Protein AF-A0A955YSQ5-F1 (afdb_monomer_lite)

Radius of gyration: 12.16 Å; chains: 1; bounding box: 26×23×33 Å

Foldseek 3Di:
DDKDKDWDFQVAACVVCVVVQVVVQWDWFKDGGRTTMIIHVPWAWDDKDWDQPVDPDPCRTHIDTDTD

Structure (mmCIF, N/CA/C/O backbone):
data_AF-A0A955YSQ5-F1
#
_entry.id   AF-A0A955YSQ5-F1
#
loop_
_atom_site.group_PDB
_atom_site.id
_atom_site.type_symbol
_atom_site.label_atom_id
_atom_site.label_alt_id
_atom_site.label_comp_id
_atom_site.label_asym_id
_atom_site.label_entity_id
_atom_site.label_seq_id
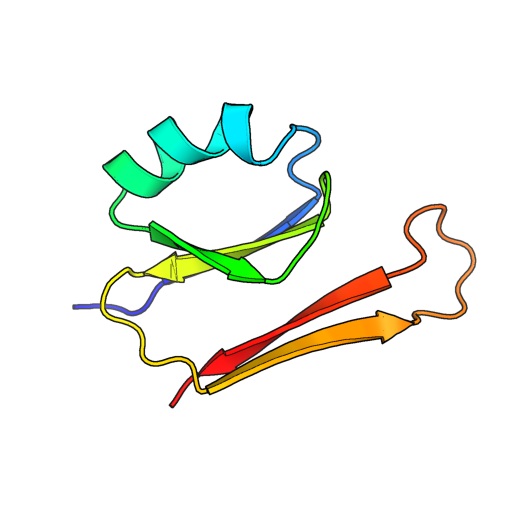_atom_site.pdbx_PDB_ins_code
_atom_site.Cartn_x
_atom_site.Cartn_y
_atom_site.Cartn_z
_atom_site.occupancy
_atom_site.B_iso_or_equiv
_atom_site.auth_seq_id
_atom_site.auth_comp_id
_atom_site.auth_asym_id
_atom_site.auth_atom_id
_atom_site.pdbx_PDB_model_num
ATOM 1 N N . GLY A 1 1 ? -16.472 3.639 11.780 1.00 63.75 1 GLY A N 1
ATOM 2 C CA . GLY A 1 1 ? -15.589 4.430 10.902 1.00 63.75 1 GLY A CA 1
ATOM 3 C C . GLY A 1 1 ? -15.775 3.945 9.484 1.00 63.75 1 GLY A C 1
ATOM 4 O O . GLY A 1 1 ? -16.349 2.878 9.314 1.00 63.75 1 GLY A O 1
ATOM 5 N N . HIS A 1 2 ? -15.354 4.722 8.492 1.00 77.44 2 HIS A N 1
ATOM 6 C CA . HIS A 1 2 ? -15.267 4.229 7.117 1.00 77.44 2 HIS A CA 1
ATOM 7 C C . HIS A 1 2 ? -13.906 3.567 6.917 1.00 77.44 2 HIS A C 1
ATOM 9 O O . HIS A 1 2 ? -12.905 4.104 7.389 1.00 77.44 2 HIS A O 1
ATOM 15 N N . GLU A 1 3 ? -13.879 2.429 6.233 1.00 88.38 3 GLU A N 1
ATOM 16 C CA . GLU A 1 3 ? -12.632 1.802 5.800 1.00 88.38 3 GLU A CA 1
ATOM 17 C C . GLU A 1 3 ? -12.089 2.547 4.586 1.00 88.38 3 GLU A C 1
ATOM 19 O O . GLU A 1 3 ? -12.830 2.882 3.656 1.00 88.38 3 GLU A O 1
ATOM 24 N N . VAL A 1 4 ? -10.792 2.836 4.615 1.00 93.31 4 VAL A N 1
ATOM 25 C CA . VAL A 1 4 ? -10.093 3.536 3.539 1.00 93.31 4 VAL A CA 1
ATOM 26 C C . VAL A 1 4 ? -8.984 2.633 3.040 1.00 93.31 4 VAL A C 1
ATOM 28 O O . VAL A 1 4 ? -8.223 2.090 3.835 1.00 93.31 4 VAL A O 1
ATOM 31 N N . VAL A 1 5 ? -8.885 2.498 1.721 1.00 95.38 5 VAL A N 1
ATOM 32 C CA . VAL A 1 5 ? -7.779 1.816 1.052 1.00 95.38 5 VAL A CA 1
ATOM 33 C C . VAL A 1 5 ? -7.166 2.788 0.056 1.00 95.38 5 VAL A C 1
ATOM 35 O O . VAL A 1 5 ? -7.869 3.326 -0.800 1.00 95.38 5 VAL A O 1
ATOM 38 N N . LEU A 1 6 ? -5.859 3.003 0.161 1.00 95.81 6 LEU A N 1
ATOM 39 C CA . LEU A 1 6 ? -5.061 3.711 -0.831 1.00 95.81 6 LEU A CA 1
ATOM 40 C C . LEU A 1 6 ? -4.140 2.705 -1.510 1.00 95.81 6 LEU A C 1
ATOM 42 O O . LEU A 1 6 ? -3.389 2.000 -0.845 1.00 95.81 6 LEU A O 1
ATOM 46 N N . THR A 1 7 ? -4.186 2.645 -2.833 1.00 94.50 7 THR A N 1
ATOM 47 C CA . THR A 1 7 ? -3.330 1.767 -3.633 1.00 94.50 7 THR A CA 1
ATOM 48 C C . THR A 1 7 ? -2.779 2.536 -4.820 1.00 94.50 7 THR A C 1
ATOM 50 O O . THR A 1 7 ? -3.494 3.339 -5.425 1.00 94.50 7 THR A O 1
ATOM 53 N N . GLY A 1 8 ? -1.509 2.306 -5.142 1.00 93.00 8 GLY A N 1
ATOM 54 C CA . GLY A 1 8 ? -0.886 2.882 -6.325 1.00 93.00 8 GLY A CA 1
ATOM 55 C C . GLY A 1 8 ? 0.629 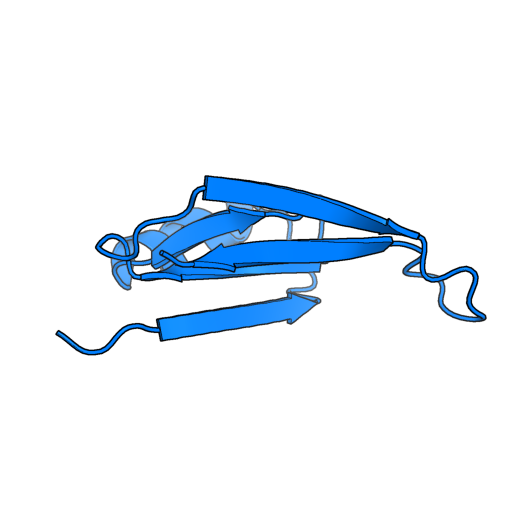2.981 -6.224 1.00 93.00 8 GLY A C 1
ATOM 56 O O . GLY A 1 8 ? 1.245 2.424 -5.315 1.00 93.00 8 GLY A O 1
ATOM 57 N N . ASP A 1 9 ? 1.184 3.726 -7.176 1.00 94.00 9 ASP A N 1
ATOM 58 C CA . ASP A 1 9 ? 2.579 4.151 -7.219 1.00 94.00 9 ASP A CA 1
ATOM 59 C C . ASP A 1 9 ? 2.725 5.513 -6.519 1.00 94.00 9 ASP A C 1
ATOM 61 O O . ASP A 1 9 ? 2.219 6.537 -6.987 1.00 94.00 9 ASP A O 1
ATOM 65 N N . PHE A 1 10 ? 3.415 5.520 -5.383 1.00 95.06 10 PHE A N 1
ATOM 66 C CA . PHE A 1 10 ? 3.639 6.699 -4.550 1.00 95.06 10 PHE A CA 1
ATOM 67 C C . PHE A 1 10 ? 4.888 7.491 -4.958 1.00 95.06 10 PHE A C 1
ATOM 69 O O . PHE A 1 10 ? 5.080 8.596 -4.455 1.00 95.06 10 PHE A O 1
ATOM 76 N N . ASN A 1 11 ? 5.731 6.956 -5.853 1.00 95.19 11 ASN A N 1
ATOM 77 C CA . ASN A 1 11 ? 7.012 7.539 -6.280 1.00 95.19 11 ASN A CA 1
ATOM 78 C C . ASN A 1 11 ? 7.962 7.949 -5.128 1.00 95.19 11 ASN A C 1
ATOM 80 O O . ASN A 1 11 ? 8.858 8.772 -5.319 1.00 95.19 11 ASN A O 1
ATOM 84 N N . LEU A 1 12 ? 7.770 7.375 -3.938 1.00 94.50 12 LEU A N 1
ATOM 85 C CA . LEU A 1 12 ? 8.506 7.660 -2.705 1.00 94.50 12 LEU A CA 1
ATOM 86 C C . LEU A 1 12 ? 8.822 6.354 -1.978 1.00 94.50 12 LEU A C 1
ATOM 88 O O . LEU A 1 12 ? 8.050 5.395 -2.072 1.00 94.50 12 LEU A O 1
ATOM 92 N N . ASP A 1 13 ? 9.930 6.324 -1.235 1.00 92.75 13 ASP A N 1
ATOM 93 C CA . ASP A 1 13 ? 10.238 5.193 -0.360 1.00 92.75 13 ASP A CA 1
ATOM 94 C C . ASP A 1 13 ? 9.166 5.067 0.744 1.00 92.75 13 ASP A C 1
ATOM 96 O O . ASP A 1 13 ? 8.670 6.090 1.239 1.00 92.75 13 ASP A O 1
ATOM 100 N N . PRO A 1 14 ? 8.811 3.844 1.186 1.00 91.56 14 PRO A N 1
ATOM 101 C CA . PRO A 1 14 ? 7.824 3.654 2.243 1.00 91.56 14 PRO A CA 1
ATOM 102 C C . PRO A 1 14 ? 8.135 4.464 3.506 1.00 91.56 14 PRO A C 1
ATOM 104 O O . PRO A 1 14 ? 7.219 4.998 4.123 1.00 91.56 14 PRO A O 1
ATOM 107 N N . ASN A 1 15 ? 9.412 4.622 3.868 1.00 94.50 15 ASN A N 1
ATOM 108 C CA . ASN A 1 15 ? 9.810 5.366 5.064 1.00 94.50 15 ASN A CA 1
ATOM 109 C C . ASN A 1 15 ? 9.647 6.886 4.911 1.00 94.50 15 ASN A C 1
ATOM 111 O O . ASN A 1 15 ? 9.543 7.591 5.914 1.00 94.50 15 ASN A O 1
ATOM 115 N N . GLU A 1 16 ? 9.633 7.404 3.680 1.00 96.50 16 GLU A N 1
ATOM 116 C CA . GLU A 1 16 ? 9.404 8.827 3.412 1.00 96.50 16 GLU A CA 1
ATOM 117 C C . GLU A 1 16 ? 7.921 9.181 3.532 1.00 96.50 16 GLU A C 1
ATOM 119 O O . GLU A 1 16 ? 7.570 10.239 4.056 1.00 96.50 16 GLU A O 1
ATOM 124 N N . VAL A 1 17 ? 7.041 8.291 3.063 1.00 95.69 17 VAL A N 1
ATOM 125 C CA . VAL A 1 17 ? 5.594 8.533 3.050 1.00 95.69 17 VAL A CA 1
ATOM 126 C C . VAL A 1 17 ? 4.899 8.088 4.344 1.00 95.69 17 VAL A C 1
ATOM 128 O O . VAL A 1 17 ? 3.885 8.684 4.719 1.00 95.69 17 VAL A O 1
ATOM 131 N N . ALA A 1 18 ? 5.460 7.103 5.061 1.00 96.31 18 ALA A N 1
ATOM 132 C CA . ALA A 1 18 ? 4.870 6.523 6.270 1.00 96.31 18 ALA A CA 1
ATOM 133 C C . ALA A 1 18 ? 4.425 7.562 7.310 1.00 96.31 18 ALA A C 1
ATOM 135 O O . ALA A 1 18 ? 3.255 7.514 7.682 1.00 96.31 18 ALA A O 1
ATOM 136 N N . PRO A 1 19 ? 5.238 8.568 7.703 1.00 98.12 19 PRO A N 1
ATOM 137 C CA . PRO A 1 19 ? 4.825 9.515 8.740 1.00 98.12 19 PRO A CA 1
ATOM 138 C C . PRO A 1 19 ? 3.547 10.287 8.389 1.00 98.12 19 PRO A C 1
ATOM 140 O O . PRO A 1 19 ? 2.750 10.598 9.267 1.00 98.12 19 PRO A O 1
ATOM 143 N N . THR A 1 20 ? 3.337 10.589 7.103 1.00 97.31 20 THR A N 1
ATOM 144 C CA . THR A 1 20 ? 2.152 11.332 6.644 1.00 97.31 20 THR A CA 1
ATOM 145 C C . THR A 1 20 ? 0.910 10.444 6.629 1.00 97.31 20 THR A C 1
ATOM 147 O O . THR A 1 20 ? -0.179 10.891 6.979 1.00 97.31 20 THR A O 1
ATOM 150 N N . LEU A 1 21 ? 1.055 9.187 6.204 1.00 97.12 21 LEU A N 1
ATOM 151 C CA . LEU A 1 21 ? -0.070 8.255 6.103 1.00 97.12 21 LEU A CA 1
ATOM 152 C C . LEU A 1 21 ? -0.472 7.705 7.476 1.00 97.12 21 LEU A C 1
ATOM 154 O O . LEU A 1 21 ? -1.663 7.565 7.742 1.00 97.12 21 LEU A O 1
ATOM 158 N N . GLU A 1 22 ? 0.494 7.486 8.364 1.00 97.06 22 GLU A N 1
ATOM 159 C CA . GLU A 1 22 ? 0.256 7.111 9.760 1.00 97.06 22 GLU A CA 1
ATOM 160 C C . GLU A 1 22 ? -0.464 8.226 10.533 1.00 97.06 22 GLU A C 1
ATOM 162 O O . GLU A 1 22 ? -1.444 7.945 11.221 1.00 97.06 22 GLU A O 1
ATOM 167 N N . ASP A 1 23 ? -0.078 9.498 10.355 1.00 97.38 23 ASP A N 1
ATOM 168 C CA . ASP A 1 23 ? -0.802 10.650 10.933 1.00 97.38 23 ASP A CA 1
ATOM 169 C C . ASP A 1 23 ? -2.256 10.741 10.423 1.00 97.38 23 ASP A C 1
ATOM 171 O O . ASP A 1 23 ? -3.164 11.154 11.146 1.00 97.38 23 ASP A O 1
ATOM 175 N N . ALA A 1 24 ? -2.509 10.268 9.197 1.00 95.44 24 ALA A N 1
ATOM 176 C CA . ALA A 1 24 ? -3.846 10.159 8.616 1.00 95.44 24 ALA A CA 1
ATOM 177 C C . ALA A 1 24 ? -4.637 8.911 9.076 1.00 95.44 24 ALA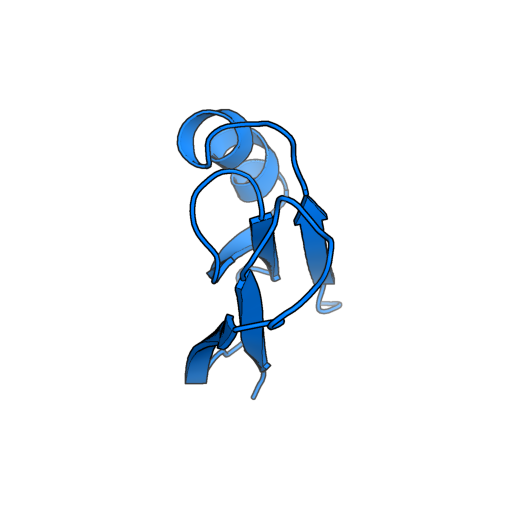 A C 1
ATOM 179 O O . ALA A 1 24 ? -5.754 8.689 8.598 1.00 95.44 24 ALA A O 1
ATOM 180 N N . GLY A 1 25 ? -4.096 8.097 9.990 1.00 96.31 25 GLY A N 1
ATOM 181 C CA . GLY A 1 25 ? -4.746 6.887 10.505 1.00 96.31 25 GLY A CA 1
ATOM 182 C C . GLY A 1 25 ? -4.704 5.701 9.539 1.00 96.31 25 GLY A C 1
ATOM 183 O O . GLY A 1 25 ? -5.619 4.869 9.531 1.00 96.31 25 GLY A O 1
ATOM 184 N N . LEU A 1 26 ? -3.678 5.635 8.689 1.00 96.88 26 LEU A N 1
ATOM 185 C CA . LEU A 1 26 ? -3.436 4.531 7.767 1.00 96.88 26 LEU A CA 1
ATOM 186 C C . LEU A 1 26 ? -2.197 3.738 8.187 1.00 96.88 26 LEU A C 1
ATOM 188 O O . LEU A 1 26 ? -1.261 4.268 8.774 1.00 96.88 26 LEU A O 1
ATOM 192 N N . ARG A 1 27 ? -2.159 2.464 7.812 1.00 95.75 27 ARG A N 1
ATOM 193 C CA . ARG A 1 27 ? -1.001 1.585 7.981 1.00 95.75 27 ARG A CA 1
ATOM 194 C C . ARG A 1 27 ? -0.644 0.912 6.665 1.00 95.75 27 ARG A C 1
ATOM 196 O O . ARG A 1 27 ? -1.529 0.627 5.852 1.00 95.75 27 ARG A O 1
ATOM 203 N N . LEU A 1 28 ? 0.639 0.614 6.473 1.00 95.44 28 LEU A N 1
ATOM 204 C CA . LEU A 1 28 ? 1.092 -0.155 5.318 1.00 95.44 28 LEU A CA 1
ATOM 205 C C . LEU A 1 28 ? 0.538 -1.583 5.415 1.00 95.44 28 LEU A C 1
ATOM 207 O O . LEU A 1 28 ? 0.669 -2.251 6.442 1.00 95.44 28 LEU A O 1
ATOM 211 N N . ALA A 1 29 ? -0.106 -2.041 4.347 1.00 95.50 29 ALA A N 1
ATOM 212 C CA . ALA A 1 29 ? -0.772 -3.340 4.281 1.00 95.50 29 ALA A CA 1
ATOM 213 C C . ALA A 1 29 ? -0.107 -4.297 3.283 1.00 95.50 29 ALA A C 1
ATOM 215 O O . ALA A 1 29 ? -0.211 -5.515 3.422 1.00 95.50 29 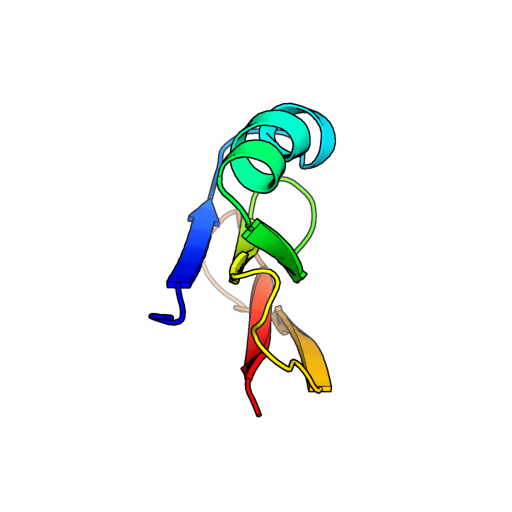ALA A O 1
ATOM 216 N N . GLY A 1 30 ? 0.593 -3.758 2.286 1.00 93.75 30 GLY A N 1
ATOM 217 C CA . GLY A 1 30 ? 1.334 -4.539 1.305 1.00 93.75 30 GLY A CA 1
ATOM 218 C C . GLY A 1 30 ? 2.107 -3.655 0.334 1.00 93.75 30 GLY A C 1
ATOM 219 O O . GLY A 1 30 ? 1.880 -2.447 0.267 1.00 93.75 30 GLY A O 1
ATOM 220 N N . GLY A 1 31 ? 2.998 -4.275 -0.434 1.00 90.56 31 GLY A N 1
ATOM 221 C CA . GLY A 1 31 ? 3.874 -3.583 -1.375 1.00 90.56 31 GLY A CA 1
ATOM 222 C C . GLY A 1 31 ? 5.293 -3.384 -0.884 1.00 90.56 31 GLY A C 1
ATOM 223 O O . GLY A 1 31 ? 5.628 -3.625 0.275 1.00 90.56 31 GLY A O 1
ATOM 224 N N . ASN A 1 32 ? 6.142 -3.009 -1.833 1.00 82.12 32 ASN A N 1
ATOM 225 C CA . ASN A 1 32 ? 7.570 -2.819 -1.653 1.00 82.12 32 ASN A CA 1
ATOM 226 C C . ASN A 1 32 ? 8.051 -1.733 -2.621 1.00 82.12 32 ASN A C 1
ATOM 228 O O . ASN A 1 32 ? 7.599 -1.667 -3.764 1.00 82.12 32 ASN A O 1
ATOM 232 N N . GLY A 1 33 ? 8.998 -0.905 -2.182 1.00 88.44 33 GLY A N 1
ATOM 233 C CA . GLY A 1 33 ? 9.412 0.275 -2.933 1.00 88.44 33 GLY A CA 1
ATOM 234 C C . GLY A 1 33 ? 8.256 1.264 -3.080 1.00 88.44 33 GLY A C 1
ATOM 235 O O . GLY A 1 33 ? 7.621 1.619 -2.094 1.00 88.44 33 GLY A O 1
ATOM 236 N N . ILE A 1 34 ? 7.998 1.707 -4.309 1.00 92.56 34 ILE A N 1
ATOM 237 C CA . ILE A 1 34 ? 7.044 2.790 -4.592 1.00 92.56 34 ILE A CA 1
ATOM 238 C C . ILE A 1 34 ? 5.607 2.302 -4.818 1.00 92.56 34 ILE A C 1
ATOM 240 O O . ILE A 1 34 ? 4.671 3.083 -4.667 1.00 92.56 34 ILE A O 1
ATOM 244 N N . ASP A 1 35 ? 5.418 1.016 -5.122 1.00 93.56 35 ASP A N 1
ATOM 245 C CA . ASP A 1 35 ? 4.101 0.403 -5.301 1.00 93.56 35 ASP A CA 1
ATOM 246 C C . ASP A 1 35 ? 3.597 -0.131 -3.958 1.00 93.56 35 ASP A C 1
ATOM 248 O O . ASP A 1 35 ? 4.148 -1.093 -3.412 1.00 93.56 35 ASP A O 1
ATOM 252 N N . MET A 1 36 ? 2.552 0.489 -3.406 1.00 95.38 36 MET A N 1
ATOM 253 C CA . MET A 1 36 ? 2.094 0.213 -2.041 1.00 95.38 36 MET A CA 1
ATOM 254 C C . MET A 1 36 ? 0.572 0.145 -1.916 1.00 95.38 36 MET A C 1
ATOM 256 O O . MET A 1 36 ? -0.181 0.727 -2.702 1.00 95.38 36 MET A O 1
ATOM 260 N N . ILE A 1 37 ? 0.123 -0.552 -0.872 1.00 96.75 37 ILE A N 1
ATOM 261 C CA . ILE A 1 37 ? -1.247 -0.518 -0.369 1.00 96.75 37 ILE A CA 1
ATOM 262 C C . ILE A 1 37 ? -1.226 -0.061 1.083 1.00 96.75 37 ILE A C 1
ATOM 264 O O . ILE A 1 37 ? -0.591 -0.689 1.931 1.00 96.75 37 ILE A O 1
ATOM 268 N N . TRP A 1 38 ? -1.991 0.982 1.370 1.00 96.75 38 TRP A N 1
ATOM 269 C CA . TRP A 1 38 ? -2.256 1.488 2.708 1.00 96.75 38 TRP A CA 1
ATOM 270 C C . TRP A 1 38 ? -3.728 1.298 3.035 1.00 96.75 38 TRP A C 1
ATOM 272 O O . TRP A 1 38 ? -4.593 1.524 2.189 1.00 96.75 38 TRP A O 1
ATOM 282 N N . VAL A 1 39 ? -4.020 0.889 4.261 1.00 97.00 39 VAL A N 1
ATOM 283 C CA . VAL A 1 39 ? -5.391 0.674 4.738 1.00 97.00 39 VAL A CA 1
ATOM 284 C C . VAL A 1 39 ? -5.618 1.461 6.015 1.00 97.00 39 VAL A C 1
ATOM 286 O O . VAL A 1 39 ? -4.666 1.730 6.745 1.00 97.00 39 VAL A O 1
ATOM 289 N N . SER A 1 40 ? -6.867 1.814 6.308 1.00 96.06 40 SER A N 1
ATOM 290 C CA . SER A 1 40 ? -7.242 2.359 7.615 1.00 96.06 40 SER A CA 1
ATOM 291 C C . SER A 1 40 ? -6.748 1.454 8.736 1.00 96.06 40 SER A C 1
ATOM 293 O O . SER A 1 40 ? -6.870 0.236 8.637 1.00 96.06 40 SER A O 1
ATOM 295 N N . GLU A 1 41 ? -6.231 2.042 9.812 1.00 93.38 41 GLU A N 1
ATOM 296 C CA . GLU A 1 41 ? -5.619 1.311 10.929 1.00 93.38 41 GLU A CA 1
ATOM 297 C C . GLU A 1 41 ? -6.537 0.216 11.499 1.00 93.38 41 GLU A C 1
ATOM 299 O O . GLU A 1 41 ? -6.079 -0.880 11.808 1.00 93.38 41 GLU A O 1
ATOM 304 N N . ALA A 1 42 ? -7.843 0.493 11.546 1.00 91.38 42 ALA A N 1
ATOM 305 C CA . ALA A 1 42 ? -8.872 -0.418 12.039 1.00 91.38 42 ALA A CA 1
ATOM 306 C C . ALA A 1 42 ? -9.308 -1.517 11.049 1.00 91.38 42 ALA A C 1
ATOM 308 O O . ALA A 1 42 ? -10.173 -2.309 11.405 1.00 91.38 42 ALA A O 1
ATOM 309 N N . ALA A 1 43 ? -8.787 -1.544 9.817 1.00 92.06 43 ALA A N 1
ATOM 310 C CA . ALA A 1 43 ? -9.132 -2.589 8.856 1.00 92.06 43 ALA A CA 1
ATOM 311 C C . ALA A 1 43 ? -8.433 -3.902 9.228 1.00 92.06 43 ALA A C 1
ATOM 313 O O . ALA A 1 43 ? -7.208 -3.924 9.399 1.00 92.06 43 ALA A O 1
ATOM 314 N N . ASP A 1 44 ? -9.192 -4.993 9.289 1.00 91.31 44 ASP A N 1
ATOM 315 C CA . ASP A 1 44 ? -8.644 -6.334 9.465 1.00 91.31 44 ASP A CA 1
ATOM 316 C C . ASP A 1 44 ? -8.097 -6.851 8.127 1.00 91.31 44 ASP A C 1
ATOM 318 O O . ASP A 1 44 ? -8.710 -6.706 7.069 1.00 91.31 44 ASP A O 1
ATOM 322 N N . THR A 1 45 ? -6.886 -7.411 8.153 1.00 87.38 45 THR A N 1
ATOM 323 C CA . THR A 1 45 ? -6.208 -7.933 6.956 1.00 87.38 45 THR A CA 1
ATOM 324 C C . THR A 1 45 ? -5.610 -9.299 7.240 1.00 87.38 45 THR A C 1
ATOM 326 O O . THR A 1 45 ? -4.903 -9.453 8.235 1.00 87.38 45 THR A O 1
ATOM 329 N N . ASN A 1 46 ? -5.805 -10.255 6.333 1.00 83.50 46 ASN A N 1
ATOM 330 C CA . ASN A 1 46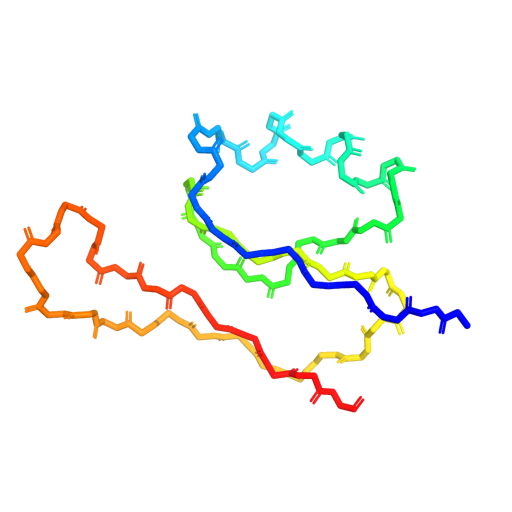 ? -5.342 -11.636 6.524 1.00 83.50 46 ASN A CA 1
ATOM 331 C C . ASN A 1 46 ? -4.032 -11.941 5.783 1.00 83.50 46 ASN A C 1
ATOM 333 O O . ASN A 1 46 ? -3.141 -12.607 6.303 1.00 83.50 46 ASN A O 1
ATOM 337 N N . GLN A 1 47 ? -3.907 -11.470 4.540 1.00 83.88 47 GLN A N 1
ATOM 338 C CA . GLN A 1 47 ? -2.816 -11.860 3.645 1.00 83.88 47 GLN A CA 1
ATOM 339 C C . GLN A 1 47 ? -2.412 -10.712 2.733 1.00 83.88 47 GLN A C 1
ATOM 341 O O . GLN A 1 47 ? -3.277 -9.961 2.275 1.00 83.88 47 GLN A O 1
ATOM 346 N N . SER A 1 48 ? -1.123 -10.644 2.404 1.00 86.56 48 SER A N 1
ATOM 347 C CA . SER A 1 48 ? -0.591 -9.800 1.340 1.00 86.56 48 SER A CA 1
ATOM 348 C C . SER A 1 48 ? 0.249 -10.624 0.366 1.00 86.56 48 SER A C 1
ATOM 350 O O . SER A 1 48 ? 0.958 -11.550 0.766 1.00 86.56 48 SER A O 1
ATOM 352 N N . HIS A 1 49 ? 0.135 -10.307 -0.924 1.00 88.56 49 HIS A N 1
ATOM 353 C CA . HIS A 1 49 ? 0.849 -10.990 -2.005 1.00 88.56 49 HIS A CA 1
ATOM 354 C C . HIS A 1 49 ? 1.297 -9.985 -3.062 1.00 88.56 49 HIS A C 1
ATOM 356 O O . HIS A 1 49 ? 0.547 -9.064 -3.385 1.00 88.56 49 HIS A O 1
ATOM 362 N N . ASP A 1 50 ? 2.464 -10.209 -3.660 1.00 88.81 50 ASP A N 1
ATOM 363 C CA . ASP A 1 50 ? 2.870 -9.522 -4.888 1.00 88.81 50 ASP A CA 1
ATOM 364 C C . ASP A 1 50 ? 2.467 -10.373 -6.094 1.00 88.81 50 ASP A C 1
ATOM 366 O O . ASP A 1 50 ? 2.974 -11.484 -6.278 1.00 88.81 50 ASP A O 1
ATOM 370 N N . LEU A 1 51 ? 1.575 -9.855 -6.937 1.00 88.12 51 LEU A N 1
ATOM 371 C CA . LEU A 1 51 ? 1.232 -10.490 -8.203 1.00 88.12 51 LEU A CA 1
ATOM 372 C C . LEU A 1 51 ? 2.256 -10.100 -9.267 1.00 88.12 51 LEU A C 1
ATOM 374 O O . LEU A 1 51 ? 2.450 -8.914 -9.534 1.00 88.12 51 LEU A O 1
ATOM 378 N N . ASP A 1 52 ? 2.881 -11.095 -9.896 1.00 87.44 52 ASP A N 1
ATOM 379 C CA . ASP A 1 52 ? 3.686 -10.877 -11.098 1.00 87.44 52 ASP A CA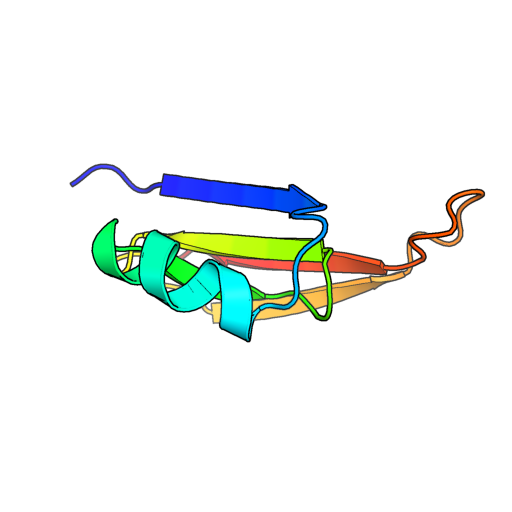 1
ATOM 380 C C . ASP A 1 52 ? 2.755 -10.470 -12.244 1.00 87.44 52 ASP A C 1
ATOM 382 O O . ASP A 1 52 ? 1.846 -11.215 -12.625 1.00 87.44 52 ASP A O 1
ATOM 386 N N . THR A 1 53 ? 2.947 -9.260 -12.762 1.00 82.56 53 THR A N 1
ATOM 387 C CA . THR A 1 53 ? 2.078 -8.702 -13.802 1.00 82.56 53 THR A CA 1
ATOM 388 C C . THR A 1 53 ? 2.515 -9.103 -15.210 1.00 82.56 53 THR A C 1
ATOM 390 O O . THR A 1 53 ? 1.797 -8.784 -16.159 1.00 82.56 53 THR A O 1
ATOM 393 N N . ALA A 1 54 ? 3.651 -9.809 -15.363 1.00 73.62 54 ALA A N 1
ATOM 394 C CA . ALA A 1 54 ? 4.213 -10.326 -16.621 1.00 73.62 54 ALA A CA 1
ATOM 395 C C . ALA A 1 54 ? 4.233 -9.316 -17.798 1.00 73.62 54 ALA A C 1
ATOM 397 O O . ALA A 1 54 ? 4.273 -9.706 -18.968 1.00 73.62 54 ALA A O 1
ATOM 398 N N . GLY A 1 55 ? 4.150 -8.015 -17.498 1.00 65.94 55 GLY A N 1
ATOM 399 C CA . GLY A 1 55 ? 3.698 -6.983 -18.428 1.00 65.94 55 GLY A CA 1
ATOM 400 C C . GLY A 1 55 ? 4.811 -6.153 -19.068 1.00 65.94 55 GLY A C 1
ATOM 401 O O . GLY A 1 55 ? 5.993 -6.312 -18.793 1.00 65.94 55 GLY A O 1
ATOM 402 N N . THR A 1 56 ? 4.405 -5.207 -19.919 1.00 74.19 56 THR A N 1
ATOM 403 C CA . THR A 1 56 ? 5.272 -4.213 -20.586 1.00 74.19 56 THR A CA 1
ATOM 404 C C . THR A 1 56 ? 5.614 -3.006 -19.703 1.00 74.19 56 THR A C 1
ATOM 406 O O . THR A 1 56 ? 6.115 -2.002 -20.206 1.00 74.19 56 THR A O 1
ATOM 409 N N . SER A 1 57 ? 5.263 -3.056 -18.417 1.00 81.94 57 SER A N 1
ATOM 410 C CA . SER A 1 57 ? 5.586 -2.012 -17.446 1.00 81.94 57 SER A CA 1
ATOM 411 C C . SER A 1 57 ? 6.993 -2.241 -16.902 1.00 81.94 57 SER A C 1
ATOM 413 O O . SER A 1 57 ? 7.464 -3.369 -16.858 1.00 81.94 57 SER A O 1
ATOM 415 N N . ASN A 1 58 ? 7.665 -1.185 -16.456 1.00 82.44 58 ASN A N 1
ATOM 416 C CA . ASN A 1 58 ? 8.839 -1.317 -15.590 1.00 82.44 58 ASN A CA 1
ATOM 417 C C . ASN A 1 58 ? 8.451 -1.661 -14.136 1.00 82.44 58 ASN A C 1
ATOM 419 O O . ASN A 1 58 ? 9.330 -1.980 -13.338 1.00 82.44 58 ASN A O 1
ATOM 423 N N . HIS A 1 59 ? 7.154 -1.635 -13.812 1.00 84.06 59 HIS A N 1
ATOM 424 C CA . HIS A 1 59 ? 6.575 -2.138 -12.567 1.00 84.06 59 HIS A CA 1
ATOM 425 C C . HIS A 1 59 ? 6.064 -3.563 -12.799 1.00 84.06 59 HIS A C 1
ATOM 427 O O . HIS A 1 59 ? 4.953 -3.783 -13.286 1.00 84.06 59 HIS A O 1
ATOM 433 N N . ASN A 1 60 ? 6.901 -4.545 -12.470 1.00 83.69 60 ASN A N 1
ATOM 434 C CA . ASN A 1 60 ? 6.622 -5.961 -12.745 1.00 83.69 60 ASN A CA 1
ATOM 435 C C . ASN A 1 60 ? 5.805 -6.646 -11.641 1.00 83.69 60 ASN A C 1
ATOM 437 O O . ASN A 1 60 ? 5.557 -7.848 -11.710 1.00 83.69 60 ASN A O 1
ATOM 441 N N . ARG A 1 61 ? 5.434 -5.913 -10.588 1.00 86.12 61 ARG A N 1
ATOM 442 C CA . ARG A 1 61 ? 4.695 -6.444 -9.443 1.00 86.12 61 ARG A CA 1
ATOM 443 C C . ARG A 1 61 ? 3.559 -5.510 -9.076 1.00 86.12 61 ARG A C 1
ATOM 445 O O . ARG A 1 61 ? 3.752 -4.303 -9.032 1.00 86.12 61 ARG A O 1
ATOM 452 N N . ALA A 1 62 ? 2.397 -6.084 -8.794 1.00 89.00 62 ALA A N 1
ATOM 453 C CA . ALA A 1 62 ? 1.273 -5.379 -8.202 1.00 89.00 62 ALA A CA 1
ATOM 454 C C . ALA A 1 62 ? 1.020 -5.962 -6.806 1.00 89.00 62 ALA A C 1
ATOM 456 O O . ALA A 1 62 ? 0.668 -7.144 -6.711 1.00 89.00 62 ALA A O 1
ATOM 457 N N . PRO A 1 63 ? 1.202 -5.188 -5.725 1.00 92.44 63 PRO A N 1
ATOM 458 C CA . PRO A 1 63 ? 0.853 -5.671 -4.403 1.00 92.44 63 PRO A CA 1
ATOM 459 C C . PRO A 1 63 ? -0.652 -5.856 -4.272 1.00 92.44 63 PRO A C 1
ATOM 461 O O . PRO A 1 63 ? -1.448 -5.169 -4.908 1.00 92.44 63 PRO A O 1
ATOM 464 N N . THR A 1 64 ? -1.040 -6.785 -3.411 1.00 93.25 64 THR A N 1
ATOM 465 C CA . THR A 1 64 ? -2.428 -7.079 -3.059 1.00 93.25 64 THR A CA 1
ATOM 466 C C . THR A 1 64 ? -2.531 -7.324 -1.563 1.00 93.25 64 THR A C 1
ATOM 468 O O . THR A 1 64 ? -1.589 -7.814 -0.940 1.00 93.25 64 THR A O 1
ATOM 471 N N . VAL A 1 65 ? -3.685 -6.996 -0.988 1.00 93.94 65 VAL A N 1
ATOM 472 C CA . VAL A 1 65 ? -4.050 -7.355 0.383 1.00 93.94 65 VAL A CA 1
ATOM 473 C C . VAL A 1 65 ? -5.504 -7.815 0.399 1.00 93.94 65 VAL A C 1
ATOM 475 O O . VAL A 1 65 ? -6.322 -7.306 -0.366 1.00 93.94 65 VAL A O 1
ATOM 478 N N . THR A 1 66 ? -5.828 -8.787 1.247 1.00 92.19 66 THR A N 1
ATOM 479 C CA . THR A 1 66 ? -7.215 -9.214 1.494 1.00 92.19 66 THR A CA 1
ATOM 480 C C . THR A 1 66 ? -7.718 -8.598 2.798 1.00 92.19 66 THR A C 1
ATOM 482 O O . THR A 1 66 ? -7.057 -8.766 3.826 1.00 92.19 66 THR A O 1
ATOM 485 N N . LEU A 1 67 ? -8.857 -7.896 2.736 1.00 88.06 67 LEU A N 1
ATOM 486 C CA . LEU A 1 67 ? -9.596 -7.382 3.900 1.00 88.06 67 LEU A CA 1
ATOM 487 C C . LEU A 1 67 ? -10.529 -8.471 4.464 1.00 88.06 67 LEU A C 1
ATOM 489 O O . LEU A 1 67 ? -11.005 -9.302 3.683 1.00 88.06 67 LEU A O 1
ATOM 493 N N . GLU A 1 68 ? -10.788 -8.458 5.775 1.00 86.06 68 GLU A N 1
ATOM 494 C CA . GLU A 1 68 ? -11.736 -9.363 6.463 1.00 86.06 68 GLU A CA 1
ATOM 495 C C . GLU A 1 68 ? -13.028 -8.675 6.918 1.00 86.06 68 GLU A C 1
ATOM 497 O O . GLU A 1 68 ? -12.957 -7.509 7.360 1.00 86.06 68 GLU A O 1
#

Sequence (68 aa):
GHEVVLTGDFNLDPNEVAPTLEDAGLRLAGGNGIDMIWVSEAADTNQSHDLDTAGTSNHNRAPTVTLE

pLDDT: mean 90.36, std 7.19, range [63.75, 98.12]

Secondary structure (DSSP, 8-state):
----EEEEE-SS-HHHHHHHHHHTTEEEEEEETTEEEEEETT--EEEEEEEE--SSSS--EEEEEEE-